Protein AF-A0AAU1TV48-F1 (afdb_monomer_lite)

pLDDT: mean 88.3, std 9.04, range [63.19, 97.69]

Sequence (52 aa):
MTRDQFMAGHKANHLNVAYAPDAATADKALRAKASLFEELGLRVHLCGDVSL

Radius of gyration: 14.44 Å; chains: 1; bounding box: 32×35×24 Å

Secondary structure (DSSP, 8-state):
--HHHHHHT-GGG-------SSHHHHHHHHHHHHHHHHHTT------SS---

Foldseek 3Di:
DDPVVVVVPDPVVPDDDDDDPDLVVVLVVVVVVQVVCVVVVHDDDDDDDHDD

Structure (mmCIF, N/CA/C/O backbone):
data_AF-A0AAU1TV48-F1
#
_entry.id   AF-A0AAU1TV48-F1
#
loop_
_atom_site.group_PDB
_atom_site.id
_atom_site.type_symbol
_atom_site.label_atom_id
_atom_site.label_alt_id
_atom_site.label_comp_id
_atom_site.label_asym_id
_atom_site.label_entity_id
_atom_site.label_seq_id
_atom_site.pdbx_PDB_ins_code
_atom_site.Cartn_x
_atom_site.Cartn_y
_atom_site.Cartn_z
_atom_site.occupancy
_atom_site.B_iso_or_equiv
_atom_site.auth_seq_id
_atom_site.auth_comp_id
_atom_site.auth_asym_id
_atom_site.auth_atom_id
_atom_site.pdbx_PDB_model_num
ATOM 1 N N . MET A 1 1 ? -24.401 21.029 11.188 1.00 63.19 1 MET A N 1
ATOM 2 C CA . MET A 1 1 ? -23.175 20.359 10.707 1.00 63.19 1 MET A CA 1
ATOM 3 C C . MET A 1 1 ? -22.832 20.942 9.347 1.00 63.19 1 MET A C 1
ATOM 5 O O . MET A 1 1 ? -23.733 21.042 8.522 1.00 63.19 1 MET A O 1
ATOM 9 N N . THR A 1 2 ? -21.607 21.421 9.132 1.00 89.25 2 THR A N 1
ATOM 10 C CA . THR A 1 2 ? -21.207 22.012 7.839 1.00 89.25 2 THR A CA 1
ATOM 11 C C . THR A 1 2 ? -20.869 20.916 6.827 1.00 89.25 2 THR A C 1
ATOM 13 O O . THR A 1 2 ? -20.581 19.783 7.216 1.00 89.25 2 THR A O 1
ATOM 16 N N . ARG A 1 3 ? -20.869 21.242 5.527 1.00 84.94 3 ARG A N 1
ATOM 17 C CA . ARG A 1 3 ? -20.388 20.332 4.470 1.00 84.94 3 ARG A CA 1
ATOM 18 C C . ARG A 1 3 ? -19.026 19.736 4.833 1.00 84.94 3 ARG A C 1
ATOM 20 O O . ARG A 1 3 ? -18.839 18.535 4.716 1.00 84.94 3 ARG A O 1
ATOM 27 N N . ASP A 1 4 ? -18.104 20.559 5.320 1.00 83.81 4 ASP A N 1
ATOM 28 C CA . ASP A 1 4 ? -16.734 20.122 5.607 1.00 83.81 4 ASP A CA 1
ATOM 29 C C . ASP A 1 4 ? -16.681 19.133 6.781 1.00 83.81 4 ASP A C 1
ATOM 31 O O . ASP A 1 4 ? -15.963 18.137 6.717 1.00 83.81 4 ASP A O 1
ATOM 35 N N . GLN A 1 5 ? -17.521 19.329 7.805 1.00 82.69 5 GLN A N 1
ATOM 36 C CA . GLN A 1 5 ? -17.687 18.360 8.896 1.00 82.69 5 GLN A CA 1
ATOM 37 C C . GLN A 1 5 ? -18.292 17.036 8.408 1.00 82.69 5 GLN A C 1
ATOM 39 O O . GLN A 1 5 ? -17.883 15.972 8.864 1.00 82.69 5 GLN A O 1
ATOM 44 N N . PHE A 1 6 ? -19.239 17.084 7.466 1.00 82.81 6 PHE A N 1
ATOM 45 C CA . PHE A 1 6 ? -19.816 15.882 6.858 1.00 82.81 6 PHE A CA 1
ATOM 46 C C . PHE A 1 6 ? -18.787 15.115 6.015 1.00 82.81 6 PHE A C 1
ATOM 48 O O . PHE A 1 6 ? -18.681 13.894 6.117 1.00 82.81 6 PHE A O 1
ATOM 55 N N . MET A 1 7 ? -17.976 15.830 5.234 1.00 80.25 7 MET A N 1
ATOM 56 C CA . MET A 1 7 ? -16.953 15.229 4.377 1.00 80.25 7 MET A CA 1
ATOM 57 C C . MET A 1 7 ? -15.788 14.620 5.172 1.00 80.25 7 MET A C 1
ATOM 59 O O . MET A 1 7 ? -15.227 13.616 4.738 1.00 80.25 7 MET A O 1
ATOM 63 N N . ALA A 1 8 ? -15.432 15.162 6.341 1.00 76.88 8 ALA A N 1
ATOM 64 C CA . ALA A 1 8 ? -14.335 14.637 7.165 1.00 76.88 8 ALA A CA 1
ATOM 65 C C . ALA A 1 8 ? -14.567 13.187 7.643 1.00 76.88 8 ALA A C 1
AT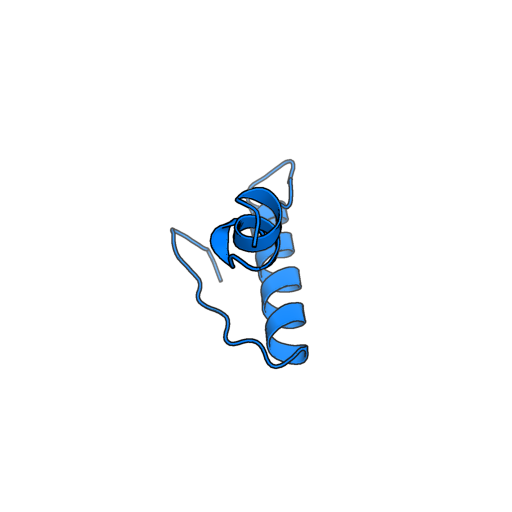OM 67 O O . ALA A 1 8 ? -13.634 12.383 7.697 1.00 76.88 8 ALA A O 1
ATOM 68 N N . GLY A 1 9 ? -15.816 12.832 7.955 1.00 75.19 9 GLY A N 1
ATOM 69 C CA . GLY A 1 9 ? -16.189 11.478 8.381 1.00 75.19 9 GLY A CA 1
ATOM 70 C C . GLY A 1 9 ? -16.475 10.507 7.230 1.00 75.19 9 GLY A C 1
ATOM 71 O O . GLY A 1 9 ? -16.689 9.318 7.466 1.00 75.19 9 GLY A O 1
ATOM 72 N N . HIS A 1 10 ? -16.512 10.985 5.985 1.00 81.06 10 HIS A N 1
ATOM 73 C CA . HIS A 1 10 ? -16.931 10.168 4.855 1.00 81.06 10 HIS A CA 1
ATOM 74 C C . HIS A 1 10 ? -15.802 9.231 4.407 1.00 81.06 10 HIS A C 1
ATOM 76 O O . HIS A 1 10 ? -14.729 9.686 4.018 1.00 81.06 10 HIS A O 1
ATOM 82 N N . LYS A 1 11 ? -16.045 7.911 4.402 1.00 68.38 11 LYS A N 1
ATOM 83 C CA . LYS A 1 11 ? -15.028 6.887 4.073 1.00 68.38 11 LYS A CA 1
ATOM 84 C C . LYS A 1 11 ? -14.334 7.121 2.724 1.00 68.38 11 LYS A C 1
ATOM 86 O O . LYS A 1 11 ? -13.150 6.837 2.603 1.00 68.38 11 LYS A O 1
ATOM 91 N N . ALA A 1 12 ? -15.041 7.692 1.744 1.00 71.94 12 ALA A N 1
ATOM 92 C CA . ALA A 1 12 ? -14.473 8.003 0.427 1.00 71.94 12 ALA A CA 1
ATOM 93 C C . ALA A 1 12 ? -13.352 9.063 0.453 1.00 71.94 12 ALA A C 1
ATOM 95 O O . ALA A 1 12 ? -12.588 9.143 -0.502 1.00 71.94 12 ALA A O 1
ATOM 96 N N . ASN A 1 13 ? -13.223 9.845 1.531 1.00 69.56 13 ASN A N 1
ATOM 97 C CA . ASN A 1 13 ? -12.133 10.811 1.689 1.00 69.56 13 ASN A CA 1
ATOM 98 C C . ASN A 1 13 ? -10.846 10.196 2.261 1.00 69.56 13 ASN A C 1
ATOM 100 O O . ASN A 1 13 ? -9.811 10.857 2.273 1.00 69.56 13 ASN A O 1
ATOM 104 N N . HIS A 1 14 ? -10.882 8.939 2.710 1.00 77.12 14 HIS A N 1
ATOM 105 C CA . HIS A 1 14 ? -9.729 8.246 3.290 1.00 77.12 14 HIS A CA 1
ATOM 106 C C . HIS A 1 14 ? -9.044 7.378 2.227 1.00 77.12 14 HIS A C 1
ATOM 108 O O . HIS A 1 14 ? -9.056 6.150 2.296 1.00 77.12 14 HIS A O 1
ATOM 114 N N . LEU A 1 15 ? -8.478 8.032 1.205 1.00 83.88 15 LEU A N 1
ATOM 115 C CA . LEU A 1 15 ? -7.730 7.379 0.126 1.00 83.88 15 LEU A CA 1
ATOM 116 C C . LEU A 1 15 ? -6.246 7.252 0.475 1.00 83.88 15 LEU A C 1
ATOM 118 O O . LEU A 1 15 ? -5.640 8.130 1.081 1.00 83.88 15 LEU A O 1
ATOM 122 N N . ASN A 1 16 ? -5.649 6.146 0.046 1.00 88.38 16 ASN A N 1
ATOM 123 C CA . ASN A 1 16 ? -4.354 5.707 0.519 1.00 88.38 16 ASN A CA 1
ATOM 124 C C . ASN A 1 16 ? -3.510 5.225 -0.674 1.00 88.38 16 ASN A C 1
ATOM 126 O O . ASN A 1 16 ? -3.566 4.049 -1.026 1.00 88.38 16 ASN A O 1
ATOM 130 N N . VAL A 1 17 ? -2.709 6.103 -1.282 1.00 92.12 17 VAL A N 1
ATOM 131 C CA . VAL A 1 17 ? -1.930 5.801 -2.502 1.00 92.12 17 VAL A CA 1
ATOM 132 C C . VAL A 1 17 ? 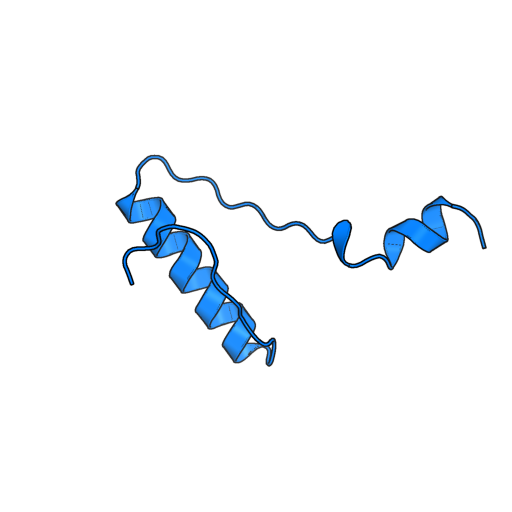-0.496 5.393 -2.155 1.00 92.12 17 VAL A C 1
ATOM 134 O O . VAL A 1 17 ? 0.110 5.969 -1.255 1.00 92.12 17 VAL A O 1
ATOM 137 N N . ALA A 1 18 ? 0.046 4.401 -2.861 1.00 92.88 18 ALA A N 1
ATOM 138 C CA . ALA A 1 18 ? 1.466 4.057 -2.842 1.00 92.88 18 ALA A CA 1
ATOM 139 C C . ALA A 1 18 ? 2.004 4.118 -4.278 1.00 92.88 18 ALA A C 1
ATOM 141 O O . ALA A 1 18 ? 1.398 3.545 -5.180 1.00 92.88 18 ALA A O 1
ATOM 142 N N . TYR A 1 19 ? 3.117 4.822 -4.484 1.00 95.19 19 TYR A N 1
ATOM 143 C CA . TYR A 1 19 ? 3.786 4.923 -5.783 1.00 95.19 19 TYR A CA 1
ATOM 144 C C . TYR A 1 19 ? 4.938 3.922 -5.858 1.00 95.19 19 TYR A C 1
ATOM 146 O O . TYR A 1 19 ? 5.660 3.736 -4.878 1.00 95.19 19 TYR A O 1
ATOM 154 N N . ALA A 1 20 ? 5.123 3.307 -7.023 1.00 95.06 20 ALA A N 1
ATOM 155 C CA . ALA A 1 20 ? 6.181 2.340 -7.282 1.00 95.06 20 ALA A CA 1
ATOM 156 C C . ALA A 1 20 ? 6.775 2.561 -8.686 1.00 95.06 20 ALA A C 1
ATOM 158 O O . ALA A 1 20 ? 6.038 2.961 -9.589 1.00 95.06 20 ALA A O 1
ATOM 159 N N . PRO A 1 21 ? 8.085 2.325 -8.882 1.00 96.81 21 PRO A N 1
ATOM 160 C CA . PRO A 1 21 ? 8.753 2.534 -10.169 1.00 96.81 21 PRO A CA 1
ATOM 161 C C . PRO A 1 21 ? 8.482 1.421 -11.194 1.00 96.81 21 PRO A C 1
ATOM 163 O O . PRO A 1 21 ? 8.731 1.614 -12.381 1.00 96.81 21 PRO A O 1
ATOM 166 N N . ASP A 1 22 ? 7.981 0.268 -10.751 1.00 95.25 22 ASP A N 1
ATOM 167 C CA . ASP A 1 22 ? 7.705 -0.904 -11.578 1.00 95.25 22 ASP A CA 1
ATOM 168 C C . ASP A 1 22 ? 6.580 -1.763 -10.972 1.00 95.25 22 ASP A C 1
ATOM 170 O O . ASP A 1 22 ? 6.166 -1.565 -9.823 1.00 95.25 22 ASP A O 1
ATOM 174 N N . ALA A 1 23 ? 6.078 -2.716 -11.763 1.00 92.50 23 ALA A N 1
ATOM 175 C CA . ALA A 1 23 ? 4.962 -3.582 -11.384 1.00 92.50 23 ALA A CA 1
ATOM 176 C C . ALA A 1 23 ? 5.283 -4.471 -10.171 1.00 92.50 23 ALA A C 1
ATOM 178 O O . ALA A 1 23 ? 4.475 -4.575 -9.252 1.00 92.50 23 ALA A O 1
ATOM 179 N N . ALA A 1 24 ? 6.487 -5.047 -10.110 1.00 92.50 24 ALA A N 1
ATOM 180 C CA . ALA A 1 24 ? 6.882 -5.925 -9.008 1.00 92.50 24 ALA A CA 1
ATOM 181 C C . ALA A 1 24 ? 6.912 -5.175 -7.664 1.00 92.50 24 ALA A C 1
ATOM 183 O O . ALA A 1 24 ? 6.484 -5.690 -6.627 1.00 92.50 24 ALA A O 1
ATOM 184 N N . THR A 1 25 ? 7.386 -3.929 -7.675 1.00 94.81 25 THR A N 1
ATOM 185 C CA . THR A 1 25 ? 7.403 -3.065 -6.496 1.00 94.81 25 THR A CA 1
ATOM 186 C C . THR A 1 25 ? 5.992 -2.606 -6.120 1.00 94.81 25 THR A C 1
ATOM 188 O O . THR A 1 25 ? 5.688 -2.511 -4.928 1.00 94.81 25 THR A O 1
ATOM 191 N N . ALA A 1 26 ? 5.112 -2.380 -7.102 1.00 93.88 26 ALA A N 1
ATOM 192 C CA . ALA A 1 26 ? 3.703 -2.067 -6.861 1.00 93.88 26 ALA A CA 1
ATOM 193 C C . ALA A 1 26 ? 2.982 -3.222 -6.145 1.00 93.88 26 ALA A C 1
ATOM 195 O O . ALA A 1 26 ? 2.339 -2.996 -5.117 1.00 93.88 26 ALA A O 1
ATOM 196 N N . ASP A 1 27 ? 3.175 -4.459 -6.607 1.00 93.50 27 ASP A N 1
ATOM 197 C CA . ASP A 1 27 ? 2.601 -5.655 -5.980 1.00 93.50 27 ASP A CA 1
ATOM 198 C C . ASP A 1 27 ? 3.121 -5.850 -4.553 1.00 93.50 27 ASP A C 1
ATOM 200 O O . ASP A 1 27 ? 2.357 -6.144 -3.628 1.00 93.50 27 ASP A O 1
ATOM 204 N N . LYS A 1 28 ? 4.421 -5.623 -4.327 1.00 94.06 28 LYS A N 1
ATOM 205 C CA . LYS A 1 28 ? 5.006 -5.674 -2.981 1.00 94.06 28 LYS A CA 1
ATOM 206 C C . LYS A 1 28 ? 4.377 -4.637 -2.048 1.00 94.06 28 LYS A C 1
ATOM 208 O O . LYS A 1 28 ? 4.069 -4.960 -0.899 1.00 94.06 28 LYS A O 1
ATOM 213 N N . ALA A 1 29 ? 4.181 -3.407 -2.524 1.00 95.25 29 ALA A N 1
ATOM 214 C CA . ALA A 1 29 ? 3.548 -2.347 -1.745 1.00 95.25 29 ALA A CA 1
ATOM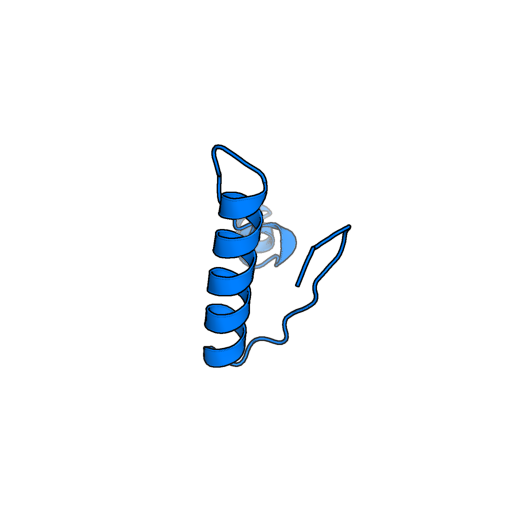 215 C C . ALA A 1 29 ? 2.087 -2.686 -1.412 1.00 95.25 29 ALA A C 1
ATOM 217 O O . ALA A 1 29 ? 1.660 -2.500 -0.270 1.00 95.25 29 ALA A O 1
ATOM 218 N N . LEU A 1 30 ? 1.342 -3.233 -2.379 1.00 94.56 30 LEU A N 1
ATOM 219 C CA . LEU A 1 30 ? -0.029 -3.692 -2.177 1.00 94.56 30 LEU A CA 1
ATOM 220 C C . LEU A 1 30 ? -0.105 -4.771 -1.092 1.00 94.56 30 LEU A C 1
ATOM 222 O O . LEU A 1 30 ? -0.883 -4.621 -0.152 1.00 94.56 30 LEU A O 1
ATOM 226 N N . ARG A 1 31 ? 0.727 -5.817 -1.184 1.00 94.25 31 ARG A N 1
ATOM 227 C CA . ARG A 1 31 ? 0.766 -6.907 -0.194 1.00 94.25 31 ARG A CA 1
ATOM 228 C C . ARG A 1 31 ? 1.085 -6.394 1.201 1.00 94.25 31 ARG A C 1
ATOM 230 O O . ARG A 1 31 ? 0.366 -6.707 2.140 1.00 94.25 31 ARG A O 1
ATOM 237 N N . ALA A 1 32 ? 2.120 -5.563 1.328 1.00 95.31 32 ALA A N 1
ATOM 238 C CA . ALA A 1 32 ? 2.505 -4.997 2.618 1.00 95.31 32 ALA A CA 1
ATOM 239 C C . ALA A 1 32 ? 1.351 -4.209 3.260 1.00 95.31 32 ALA A C 1
ATOM 241 O O . ALA A 1 32 ? 1.100 -4.328 4.458 1.00 95.31 32 ALA A O 1
ATOM 242 N N . LYS A 1 33 ? 0.621 -3.429 2.456 1.00 95.00 33 LYS A N 1
ATOM 243 C CA . LYS A 1 33 ? -0.505 -2.623 2.930 1.00 95.00 33 LYS A CA 1
ATOM 244 C C . LYS A 1 33 ? -1.725 -3.475 3.281 1.00 95.00 33 LYS A C 1
ATOM 246 O O . LYS A 1 33 ? -2.370 -3.209 4.291 1.00 95.00 33 LYS A O 1
ATOM 251 N N . ALA A 1 34 ? -2.015 -4.494 2.474 1.00 94.94 34 ALA A N 1
ATOM 252 C CA . ALA A 1 34 ? -3.073 -5.460 2.738 1.00 94.94 34 ALA A CA 1
ATOM 253 C C . ALA A 1 34 ? -2.829 -6.183 4.069 1.00 94.94 34 ALA A C 1
ATOM 255 O O . ALA A 1 34 ? -3.676 -6.096 4.952 1.00 94.94 34 ALA A O 1
ATOM 256 N N . SER A 1 35 ? -1.644 -6.772 4.264 1.00 95.81 35 SER A N 1
ATOM 257 C CA . SER A 1 35 ? -1.303 -7.462 5.514 1.00 95.81 35 SER A CA 1
ATOM 258 C C . SER A 1 35 ? -1.361 -6.530 6.723 1.00 95.81 35 SER A C 1
ATOM 260 O O . SER A 1 35 ? -1.922 -6.896 7.748 1.00 95.81 35 SER A O 1
ATOM 262 N N . LEU A 1 36 ? -0.860 -5.295 6.604 1.00 95.94 36 LEU A N 1
ATOM 263 C CA . LEU A 1 36 ? -0.977 -4.306 7.680 1.00 95.94 36 LEU A CA 1
ATOM 264 C C . LEU A 1 36 ? -2.440 -4.043 8.061 1.00 95.94 36 LEU A C 1
ATOM 266 O O . LEU A 1 36 ? -2.769 -3.980 9.241 1.00 95.94 36 LEU A O 1
ATOM 270 N N . PHE A 1 37 ? -3.321 -3.851 7.079 1.00 95.44 37 PHE A N 1
ATOM 271 C CA . PHE A 1 37 ? -4.729 -3.581 7.356 1.00 95.44 37 PHE A CA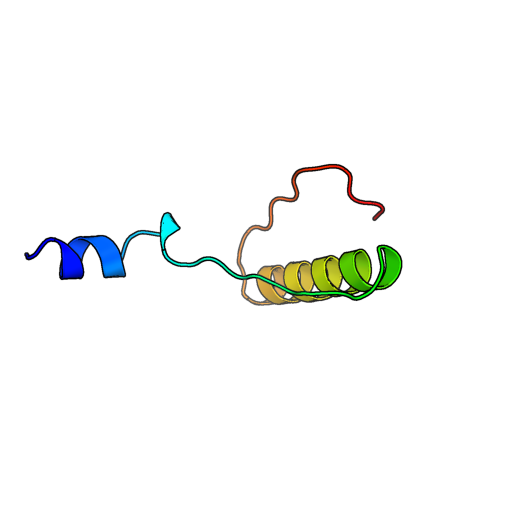 1
ATOM 272 C C . PHE A 1 37 ? -5.458 -4.792 7.937 1.00 95.44 37 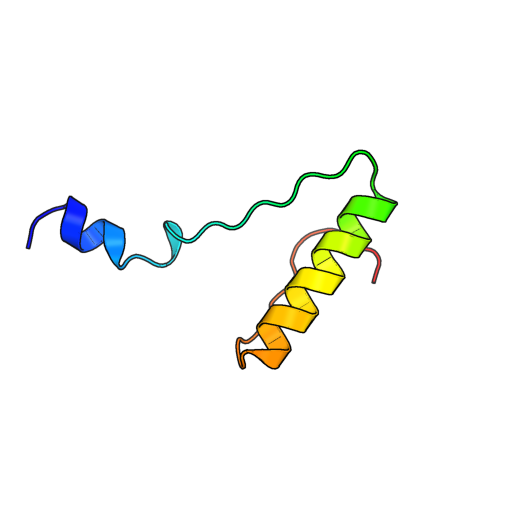PHE A C 1
ATOM 274 O O . PHE A 1 37 ? -6.272 -4.606 8.841 1.00 95.44 37 PHE A O 1
ATOM 281 N N . GLU A 1 38 ? -5.138 -6.003 7.484 1.00 96.38 38 GLU A N 1
ATOM 282 C CA . GLU A 1 38 ? -5.662 -7.233 8.085 1.00 96.38 38 GLU A CA 1
ATOM 283 C C . GLU A 1 38 ? -5.245 -7.364 9.556 1.00 96.38 38 GLU A C 1
ATOM 285 O O . GLU A 1 38 ? -6.104 -7.596 10.405 1.00 96.38 38 GLU A O 1
ATOM 290 N N . GLU A 1 39 ? -3.972 -7.115 9.882 1.00 97.69 39 GLU A N 1
ATOM 291 C CA . GLU A 1 39 ? -3.458 -7.125 11.264 1.00 97.69 39 GLU A CA 1
ATOM 292 C C . GLU A 1 39 ? -4.096 -6.035 12.146 1.00 97.69 39 GLU A C 1
ATOM 294 O O . GLU A 1 39 ? -4.280 -6.213 13.348 1.00 97.69 39 GLU A O 1
ATOM 299 N N . LEU A 1 40 ? -4.511 -4.911 11.553 1.00 96.31 40 LEU A N 1
ATOM 300 C CA . LEU A 1 40 ? -5.299 -3.877 12.236 1.00 96.31 40 LEU A CA 1
ATOM 301 C C . LEU A 1 40 ? -6.788 -4.247 12.396 1.00 96.31 40 LEU A C 1
ATOM 303 O O . LEU A 1 40 ? -7.573 -3.438 12.895 1.00 96.31 40 LEU A O 1
ATOM 307 N N . GLY A 1 41 ? -7.196 -5.449 11.978 1.00 96.56 41 GLY A N 1
ATOM 308 C CA . GLY A 1 41 ? -8.569 -5.948 12.076 1.00 96.56 41 GLY A CA 1
ATOM 309 C C . GLY A 1 41 ? -9.509 -5.416 10.991 1.00 96.56 41 GLY A C 1
ATOM 310 O O . GLY A 1 41 ? -10.731 -5.513 11.129 1.00 96.56 41 GLY A O 1
ATOM 311 N N . LEU A 1 42 ? -8.976 -4.835 9.913 1.00 93.56 42 LEU A N 1
ATOM 312 C CA . LEU A 1 42 ? -9.770 -4.365 8.781 1.00 93.56 42 LEU A CA 1
ATOM 313 C C . LEU A 1 42 ? -9.969 -5.499 7.776 1.00 93.56 42 LEU A C 1
ATOM 315 O O . LEU A 1 42 ? -9.028 -6.185 7.388 1.00 93.56 42 LEU A O 1
ATOM 319 N N . ARG A 1 43 ? -11.198 -5.654 7.276 1.00 94.50 43 ARG A N 1
ATOM 320 C CA . ARG A 1 43 ? -11.464 -6.575 6.169 1.00 94.50 43 ARG A CA 1
ATOM 321 C C . ARG A 1 43 ? -10.906 -5.995 4.874 1.00 94.50 43 ARG A C 1
ATOM 323 O O . ARG A 1 43 ? -11.394 -4.969 4.397 1.00 94.50 43 ARG A O 1
ATOM 330 N N . VAL A 1 44 ? -9.917 -6.670 4.301 1.00 93.69 44 VAL A N 1
ATOM 331 C CA . VAL A 1 44 ? -9.306 -6.267 3.036 1.00 93.69 44 VAL A CA 1
ATOM 332 C C . VAL A 1 44 ? -10.043 -6.910 1.865 1.00 93.69 44 VAL A C 1
ATOM 334 O O . VAL A 1 44 ? -10.382 -8.091 1.875 1.00 93.69 44 VAL A O 1
ATOM 337 N N . HIS A 1 45 ? -10.303 -6.100 0.843 1.00 92.94 45 HIS A N 1
ATOM 338 C CA . HIS A 1 45 ? -10.841 -6.534 -0.437 1.00 92.94 45 HIS A CA 1
ATOM 339 C C . HIS A 1 45 ? -9.900 -6.042 -1.529 1.00 92.94 45 HIS A C 1
ATOM 341 O O . HIS A 1 45 ? -9.612 -4.848 -1.605 1.00 92.94 45 HIS A O 1
ATOM 347 N N . LEU A 1 46 ? -9.426 -6.962 -2.363 1.00 92.81 46 LEU A N 1
ATOM 348 C CA . LEU A 1 46 ? -8.577 -6.646 -3.504 1.00 92.81 46 LEU A CA 1
ATOM 349 C C . LEU A 1 46 ? -9.428 -6.611 -4.774 1.00 92.81 46 LEU A C 1
ATOM 351 O O . LEU A 1 46 ? -10.390 -7.367 -4.910 1.00 92.81 46 LEU A O 1
ATOM 355 N N . CYS A 1 47 ? -9.098 -5.699 -5.682 1.00 91.75 47 CYS A N 1
ATOM 356 C CA . CYS A 1 47 ? -9.787 -5.509 -6.952 1.00 91.75 47 CYS A CA 1
ATOM 357 C C .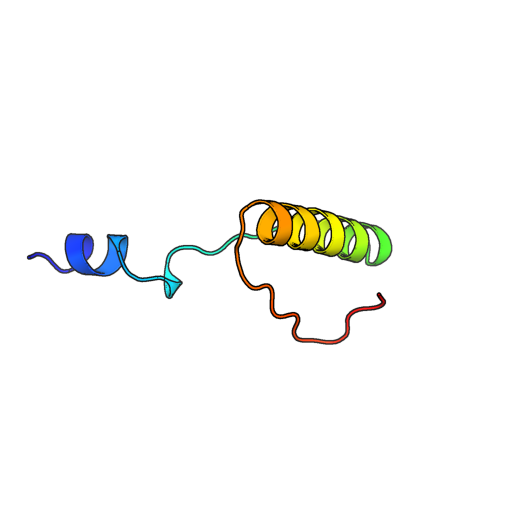 CYS A 1 47 ? -8.768 -5.104 -8.021 1.00 91.75 47 CYS A C 1
ATOM 359 O O . CYS A 1 47 ? -7.816 -4.385 -7.715 1.00 91.75 47 CYS A O 1
ATOM 361 N N . GLY A 1 48 ? -9.002 -5.537 -9.259 1.00 90.38 48 GLY A N 1
ATOM 362 C CA . GLY A 1 48 ? -8.075 -5.377 -10.377 1.00 90.38 48 GLY A CA 1
ATOM 363 C C . GLY A 1 48 ? -7.240 -6.630 -10.630 1.00 90.38 48 GLY A C 1
ATOM 364 O O . GLY A 1 48 ? -7.406 -7.647 -9.956 1.00 90.38 48 GLY A O 1
ATOM 365 N N . ASP A 1 49 ? -6.369 -6.545 -11.632 1.00 87.81 49 ASP A N 1
ATOM 366 C CA . ASP A 1 49 ? -5.406 -7.599 -11.941 1.00 87.81 49 ASP A CA 1
ATOM 367 C C . ASP A 1 49 ? -4.210 -7.469 -10.994 1.00 87.81 49 ASP A C 1
ATOM 369 O O . ASP A 1 49 ? -3.440 -6.510 -11.070 1.00 87.81 49 ASP A O 1
ATOM 373 N N . VAL A 1 50 ? -4.127 -8.392 -10.040 1.00 80.00 50 VAL A N 1
ATOM 374 C CA . VAL A 1 50 ? -3.091 -8.426 -9.011 1.00 80.00 50 VAL A CA 1
ATOM 375 C C . VAL A 1 50 ? -2.471 -9.814 -9.020 1.00 80.00 50 VAL A C 1
ATOM 377 O O . VAL A 1 50 ? -3.161 -10.809 -8.796 1.00 80.00 50 VAL A O 1
ATOM 380 N N . SER A 1 51 ? -1.155 -9.879 -9.215 1.00 74.38 51 SER A N 1
ATOM 381 C CA . SER A 1 51 ? -0.397 -11.129 -9.141 1.00 74.38 51 SER A CA 1
ATOM 382 C C . SER A 1 51 ? 0.004 -11.424 -7.686 1.00 74.38 51 SER A C 1
ATOM 384 O O . SER A 1 51 ? 1.049 -10.972 -7.199 1.00 74.38 51 SER A O 1
ATOM 386 N N . LEU A 1 52 ? -0.857 -12.151 -6.959 1.00 68.38 52 LEU A N 1
ATOM 387 C CA . LEU A 1 52 ? -0.607 -12.632 -5.586 1.00 68.38 52 LEU A CA 1
ATOM 388 C C . LEU A 1 52 ? 0.092 -14.000 -5.543 1.00 68.38 52 LEU A C 1
ATOM 390 O O . LEU A 1 52 ? -0.170 -14.832 -6.425 1.00 68.38 52 LEU A O 1
#